Protein AF-A0A521S9X0-F1 (afdb_monomer_lite)

Secondary structure (DSSP, 8-state):
-----SSSHHHHHHHHHHHHHHHHHHHHHHHHHHHHB-STTHHHHTTTSS-PPPGGGB-PPPHHHHHHHHHHHHHHT--EEEEEETTTTEEEEEEEEPPSSTTSPPEEEEEEETTTSTT--TT-TTHHHHHHHHHHHHHTSHHHHHHHHHTTPPPP--GGGS--

Radius of gyration: 18.62 Å; chains: 1; bounding box: 68×38×40 Å

pLDDT: mean 77.43, std 17.97, range [38.03, 95.5]

Sequence (164 aa):
MTEASWLYPAREEAAMTSIALLTDGIEWMRQLQASIWTTPDAPGWCYGRAHPPQPEETRPLTRSEWERVRRVIEDRRLPATVINVHFGFGIALAVFEHAPVPGTPPEMLLVVSYEQLPGTRPDDPNKWDKAWKSFKRIITRPANLEALDFYGMEAPRDRQYYEY

Foldseek 3Di:
DDDDDDPPPVVVVVVVVCVVVLVVLLVVLQVVQCQFFVDPCVVVQLVVNDAADDPVRGAADDPVRLVSNLVSCVVQLWAKEWGAGRVQAWIKIWTFDDDPDQPDATHTRHIGILCRYPPQDPPDPCSRVVVCVSRCVRQVDPSNQVVCVSNVHDRYDDSVVSRD

Structure (mmCIF, N/CA/C/O backbone):
data_AF-A0A521S9X0-F1
#
_entry.id   AF-A0A521S9X0-F1
#
loop_
_atom_site.group_PDB
_atom_site.id
_atom_site.type_symbol
_atom_site.label_atom_id
_atom_site.label_alt_id
_atom_site.label_comp_id
_atom_site.label_asym_id
_atom_site.label_entity_id
_atom_site.label_seq_id
_atom_site.pdbx_PDB_ins_code
_atom_site.Cartn_x
_atom_site.Cartn_y
_atom_site.Cartn_z
_atom_site.occupancy
_atom_site.B_iso_or_equiv
_atom_site.auth_seq_id
_atom_site.auth_comp_id
_atom_site.auth_asym_id
_atom_site.auth_atom_id
_atom_site.pdbx_PDB_model_num
ATOM 1 N N . MET A 1 1 ? -50.061 18.450 23.433 1.00 38.09 1 MET A N 1
ATOM 2 C CA . MET A 1 1 ? -50.194 17.311 22.499 1.00 38.09 1 MET A CA 1
ATOM 3 C C . MET A 1 1 ? -50.039 17.857 21.089 1.00 38.09 1 MET A C 1
ATOM 5 O O . MET A 1 1 ? -50.843 18.701 20.742 1.00 38.09 1 MET A O 1
ATOM 9 N N . THR A 1 2 ? -49.083 17.519 20.232 1.00 46.41 2 THR A N 1
ATOM 10 C CA . THR A 1 2 ? -47.760 16.870 20.310 1.00 46.41 2 THR A CA 1
ATOM 11 C C . THR A 1 2 ? -47.219 17.064 18.890 1.00 46.41 2 THR A C 1
ATOM 13 O O . THR A 1 2 ? -47.717 16.424 17.970 1.00 46.41 2 THR A O 1
ATOM 16 N N . GLU A 1 3 ? -46.279 17.987 18.693 1.00 43.00 3 GLU A N 1
ATOM 17 C CA . GLU A 1 3 ? -45.564 18.173 17.425 1.00 43.00 3 GLU A CA 1
ATOM 18 C C . GLU A 1 3 ? -44.148 17.622 17.573 1.00 43.00 3 GLU A C 1
ATOM 20 O O . GLU A 1 3 ? -43.374 18.138 18.373 1.00 43.00 3 GLU A O 1
ATOM 25 N N . ALA A 1 4 ? -43.830 16.573 16.814 1.00 50.16 4 ALA A N 1
ATOM 26 C CA . ALA A 1 4 ? -42.483 16.238 16.348 1.00 50.16 4 ALA A CA 1
ATOM 27 C C . ALA A 1 4 ? -42.559 14.929 15.551 1.00 50.16 4 ALA A C 1
ATOM 29 O O . ALA A 1 4 ? -42.688 13.876 16.163 1.00 50.16 4 ALA A O 1
ATOM 30 N N . SER A 1 5 ? -42.477 14.971 14.215 1.00 48.75 5 SER A N 1
ATOM 31 C CA . SER A 1 5 ? -41.989 13.833 13.407 1.00 48.75 5 SER A CA 1
ATOM 32 C C . SER A 1 5 ? -41.905 14.185 11.912 1.00 48.75 5 SER A C 1
ATOM 34 O O . SER A 1 5 ? -42.731 13.723 11.138 1.00 48.75 5 SER A O 1
ATOM 36 N N . TRP A 1 6 ? -40.943 15.014 11.478 1.00 49.19 6 TRP A N 1
ATOM 37 C CA . TRP A 1 6 ? -40.704 15.226 10.029 1.00 49.19 6 TRP A CA 1
ATOM 38 C C . TRP A 1 6 ? -39.231 15.448 9.625 1.00 49.19 6 TRP A C 1
ATOM 40 O O . TRP A 1 6 ? -38.962 15.816 8.489 1.00 49.19 6 TRP A O 1
ATOM 50 N N . LEU A 1 7 ? -38.250 15.206 10.506 1.00 47.34 7 LEU A N 1
ATOM 51 C CA . LEU A 1 7 ? -36.830 15.514 10.226 1.00 47.34 7 LEU A CA 1
ATOM 52 C C . LEU A 1 7 ? -35.909 14.296 10.003 1.00 47.34 7 LEU A C 1
ATOM 54 O O . LEU A 1 7 ? -34.698 14.472 9.899 1.00 47.34 7 LEU A O 1
ATOM 58 N N . TYR A 1 8 ? -36.444 13.075 9.897 1.00 51.09 8 TYR A N 1
ATOM 59 C CA . TYR A 1 8 ? -35.627 11.851 9.828 1.00 51.09 8 TYR A CA 1
ATOM 60 C C . TYR A 1 8 ? -35.291 11.239 8.443 1.00 51.09 8 TYR A C 1
ATOM 62 O O . TYR A 1 8 ? -34.272 10.553 8.392 1.00 51.09 8 TYR A O 1
ATOM 70 N N . PRO A 1 9 ? -35.985 11.484 7.308 1.00 52.88 9 PRO A N 1
ATOM 71 C CA . PRO A 1 9 ? -35.691 10.720 6.082 1.00 52.88 9 PRO A CA 1
ATOM 72 C C . PRO A 1 9 ? -34.394 11.146 5.363 1.00 52.88 9 PRO A C 1
ATOM 74 O O . PRO A 1 9 ? -33.667 10.309 4.835 1.00 52.88 9 PRO A O 1
ATOM 77 N N . ALA A 1 10 ? -34.025 12.432 5.405 1.00 49.66 10 ALA A N 1
ATOM 78 C CA . ALA A 1 10 ? -32.865 12.940 4.658 1.00 49.66 10 ALA A CA 1
ATOM 79 C C . ALA A 1 10 ? -31.500 12.476 5.214 1.00 49.66 10 ALA A C 1
ATOM 81 O O . ALA A 1 10 ? -30.500 12.475 4.495 1.00 49.66 10 ALA A O 1
ATOM 82 N N . ARG A 1 11 ? -31.430 12.084 6.497 1.00 48.38 11 ARG A N 1
ATOM 83 C CA . ARG A 1 11 ? -30.194 11.561 7.111 1.00 48.38 11 ARG A CA 1
ATOM 84 C C . ARG A 1 11 ? -29.960 10.086 6.783 1.00 48.38 11 ARG A C 1
ATOM 86 O O . ARG A 1 11 ? -28.807 9.699 6.617 1.00 48.38 11 ARG A O 1
ATOM 93 N N . GLU A 1 12 ? -31.021 9.292 6.657 1.00 45.38 12 GLU A N 1
ATOM 94 C CA . GLU A 1 12 ? -30.922 7.876 6.284 1.00 45.38 12 GLU A CA 1
ATOM 95 C C . GLU A 1 12 ? -30.563 7.699 4.805 1.00 45.38 12 GLU A C 1
ATOM 97 O O . GLU A 1 12 ? -29.686 6.897 4.499 1.00 45.38 12 GLU A O 1
ATOM 102 N N . GLU A 1 13 ? -31.119 8.504 3.894 1.00 44.31 13 GLU A N 1
ATOM 103 C CA . GLU A 1 13 ? -30.742 8.459 2.470 1.00 44.31 13 GLU A CA 1
ATOM 104 C C . GLU A 1 13 ? -29.287 8.879 2.226 1.00 44.31 13 GLU A C 1
ATOM 106 O O . GLU A 1 13 ? -28.583 8.246 1.435 1.00 44.31 13 GLU A O 1
ATOM 111 N N . ALA A 1 14 ? -28.790 9.902 2.930 1.00 48.72 14 ALA A N 1
ATOM 112 C CA . ALA A 1 14 ? -27.389 10.310 2.837 1.00 48.72 14 ALA A CA 1
ATOM 113 C C . ALA A 1 14 ? -26.438 9.248 3.423 1.00 48.72 14 ALA A C 1
ATOM 115 O O . ALA A 1 14 ? -25.365 9.003 2.864 1.00 48.72 14 ALA A O 1
ATOM 116 N N . ALA A 1 15 ? -26.839 8.588 4.516 1.00 46.66 15 ALA A N 1
ATOM 117 C CA . ALA A 1 15 ? -26.092 7.487 5.117 1.00 46.66 15 ALA A CA 1
ATOM 118 C C . ALA A 1 15 ? -26.097 6.234 4.227 1.00 46.66 15 ALA A C 1
ATOM 120 O O . ALA A 1 15 ? -25.046 5.632 4.039 1.00 46.66 15 ALA A O 1
ATOM 121 N N . MET A 1 16 ? -27.228 5.877 3.613 1.00 44.09 16 MET A N 1
ATOM 122 C CA . MET A 1 16 ? -27.335 4.747 2.684 1.00 44.09 16 MET A CA 1
ATOM 123 C C . MET A 1 16 ? -26.606 4.995 1.361 1.00 44.09 16 MET A C 1
ATOM 125 O O . MET A 1 16 ? -25.926 4.099 0.867 1.00 44.09 16 MET A O 1
ATOM 129 N N . THR A 1 17 ? -26.679 6.211 0.813 1.00 42.16 17 THR A N 1
ATOM 130 C CA . THR A 1 17 ? -25.920 6.598 -0.390 1.00 42.16 17 THR A CA 1
ATOM 131 C C . THR A 1 17 ? -24.422 6.607 -0.100 1.00 42.16 17 THR A C 1
ATOM 133 O O . THR A 1 17 ? -23.633 6.128 -0.912 1.00 42.16 17 THR A O 1
ATOM 136 N N . SER A 1 18 ? -24.029 7.074 1.091 1.00 47.78 18 SER A N 1
ATOM 137 C CA . SER A 1 18 ? -22.648 6.965 1.556 1.00 47.78 18 SER A CA 1
ATOM 138 C C . SER A 1 18 ? -22.250 5.500 1.681 1.00 47.78 18 SER A C 1
ATOM 140 O O . SER A 1 18 ? -21.267 5.121 1.073 1.00 47.78 18 SER A O 1
ATOM 142 N N . ILE A 1 19 ? -23.020 4.640 2.355 1.00 47.88 19 ILE A N 1
ATOM 143 C CA . ILE A 1 19 ? -22.705 3.207 2.485 1.00 47.88 19 ILE A CA 1
ATOM 144 C C . ILE A 1 19 ? -22.560 2.540 1.111 1.00 47.88 19 ILE A C 1
ATOM 146 O O . ILE A 1 19 ? -21.553 1.881 0.900 1.00 47.88 19 ILE A O 1
ATOM 150 N N . ALA A 1 20 ? -23.461 2.776 0.153 1.00 46.97 20 ALA A N 1
ATOM 151 C CA . ALA A 1 20 ? -23.378 2.193 -1.191 1.00 46.97 20 ALA A CA 1
ATOM 152 C C . ALA A 1 20 ? -22.146 2.666 -1.996 1.00 46.97 20 ALA A C 1
ATOM 154 O O . ALA A 1 20 ? -21.477 1.851 -2.631 1.00 46.97 20 ALA A O 1
ATOM 155 N N . LEU A 1 21 ? -21.788 3.956 -1.925 1.00 48.69 21 LEU A N 1
ATOM 156 C CA . LEU A 1 21 ? -20.550 4.496 -2.522 1.00 48.69 21 LEU A CA 1
ATOM 157 C C . LEU A 1 21 ? -19.285 3.989 -1.804 1.00 48.69 21 LEU A C 1
ATOM 159 O O . LEU A 1 21 ? -18.229 3.811 -2.408 1.00 48.69 21 LEU A O 1
ATOM 163 N N . LEU A 1 22 ? -19.394 3.744 -0.501 1.00 49.59 22 LEU A N 1
ATOM 164 C CA . LEU A 1 22 ? -18.341 3.225 0.364 1.00 49.59 22 LEU A CA 1
ATOM 165 C C . LEU A 1 22 ? -18.111 1.710 0.146 1.00 49.59 22 LEU A C 1
ATOM 167 O O . LEU A 1 22 ? -16.973 1.249 0.287 1.00 49.59 22 LEU A O 1
ATOM 171 N N . THR A 1 23 ? -19.145 0.940 -0.219 1.00 58.38 23 THR A N 1
ATOM 172 C CA . THR A 1 23 ? -19.038 -0.469 -0.648 1.00 58.38 23 THR A CA 1
ATOM 173 C C . THR A 1 23 ? -18.427 -0.581 -2.047 1.00 58.38 23 THR A C 1
ATOM 175 O O . THR A 1 23 ? -17.614 -1.475 -2.274 1.00 58.38 23 THR A O 1
ATOM 178 N N . ASP A 1 24 ? -18.722 0.366 -2.948 1.00 79.44 24 ASP A N 1
ATOM 179 C CA . ASP A 1 24 ? -18.184 0.381 -4.319 1.00 79.44 24 ASP A CA 1
ATOM 180 C C . ASP A 1 24 ? -16.650 0.441 -4.350 1.00 79.44 24 ASP A C 1
ATOM 182 O O . ASP A 1 24 ? -16.008 -0.322 -5.064 1.00 79.44 24 ASP A O 1
ATOM 186 N N . GLY A 1 25 ? -16.024 1.292 -3.529 1.00 87.31 25 GLY A N 1
ATOM 187 C CA . GLY A 1 25 ? -1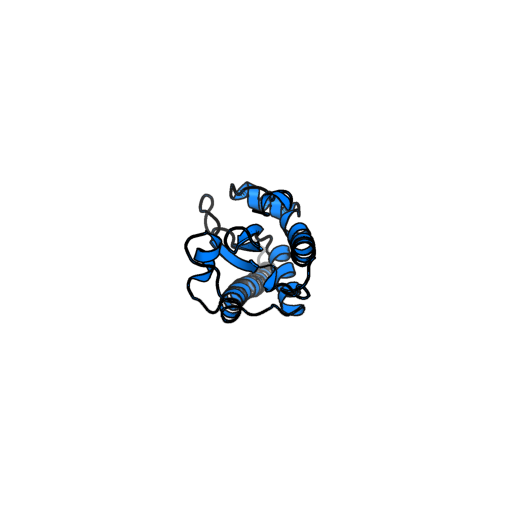4.560 1.406 -3.506 1.00 87.31 25 GLY A CA 1
ATOM 188 C C . GLY A 1 25 ? -13.844 0.133 -3.036 1.00 87.31 25 GLY A C 1
ATOM 189 O O . GLY A 1 25 ? -12.792 -0.218 -3.568 1.00 87.31 25 GLY A O 1
ATOM 190 N N . ILE A 1 26 ? -14.415 -0.557 -2.049 1.00 90.56 26 ILE A N 1
ATOM 191 C CA . ILE A 1 26 ? -13.849 -1.772 -1.453 1.00 90.56 26 ILE A CA 1
ATOM 192 C C . ILE A 1 26 ? -14.006 -2.967 -2.396 1.00 90.56 26 ILE A C 1
ATOM 194 O O . ILE A 1 26 ? -13.038 -3.683 -2.650 1.00 90.56 26 ILE A O 1
ATOM 198 N N . GLU A 1 27 ? -15.198 -3.148 -2.959 1.00 90.44 27 GLU A N 1
ATOM 199 C CA . GLU A 1 27 ? -15.463 -4.194 -3.947 1.00 90.44 27 GLU A CA 1
ATOM 200 C C . GLU A 1 27 ? -14.641 -3.969 -5.222 1.00 90.44 27 GLU A C 1
ATOM 202 O O . GLU A 1 27 ? -14.005 -4.888 -5.737 1.00 90.44 27 GLU A O 1
ATOM 207 N N . TRP A 1 28 ? -14.529 -2.717 -5.671 1.00 92.12 28 TRP A N 1
ATOM 208 C CA . TRP A 1 28 ? -13.646 -2.364 -6.775 1.00 92.12 28 TRP A CA 1
ATOM 209 C C . TRP A 1 28 ? -12.181 -2.728 -6.493 1.00 92.12 28 TRP A C 1
ATOM 211 O O . TRP A 1 28 ? -11.499 -3.205 -7.396 1.00 92.12 28 TRP A O 1
ATOM 221 N N . MET A 1 29 ? -11.679 -2.560 -5.261 1.00 92.25 29 MET A N 1
ATOM 222 C CA . MET A 1 29 ? -10.313 -2.986 -4.923 1.00 92.25 29 MET A CA 1
ATOM 223 C C . MET A 1 29 ? -10.137 -4.508 -4.937 1.00 92.25 29 MET A C 1
ATOM 225 O O . MET A 1 29 ? -9.072 -4.965 -5.346 1.00 92.25 29 MET A O 1
ATOM 229 N N . ARG A 1 30 ? -11.162 -5.295 -4.583 1.00 88.12 30 ARG A N 1
ATOM 230 C C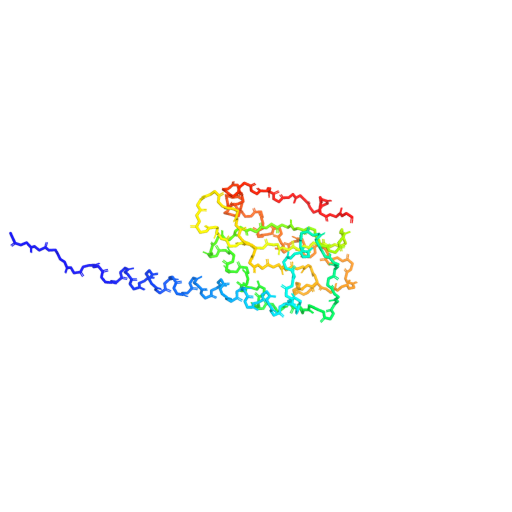A . ARG A 1 30 ? -11.131 -6.764 -4.741 1.00 88.12 30 ARG A CA 1
ATOM 231 C C . ARG A 1 30 ? -11.049 -7.171 -6.201 1.00 88.12 30 ARG A C 1
ATOM 233 O O . ARG A 1 30 ? -10.212 -7.987 -6.579 1.00 88.12 30 ARG A O 1
ATOM 240 N N . GLN A 1 31 ? -11.886 -6.562 -7.033 1.00 89.06 31 GLN A N 1
ATOM 241 C CA . GLN A 1 31 ? -11.864 -6.784 -8.477 1.00 89.06 31 GLN A CA 1
ATOM 242 C C . GLN A 1 31 ? -10.524 -6.351 -9.072 1.00 89.06 31 GLN A C 1
ATOM 244 O O . GLN A 1 31 ? -9.962 -7.044 -9.920 1.00 89.06 31 GLN A O 1
ATOM 249 N N . LEU A 1 32 ? -9.971 -5.238 -8.583 1.00 90.62 32 LEU A N 1
ATOM 250 C CA . LEU A 1 32 ? -8.653 -4.774 -8.975 1.00 90.62 32 LEU A CA 1
ATOM 251 C C . LEU A 1 32 ? -7.580 -5.800 -8.598 1.00 90.62 32 LEU A C 1
ATOM 253 O O . LEU A 1 32 ? -6.811 -6.169 -9.478 1.00 90.62 32 LEU A O 1
ATOM 257 N N . GLN A 1 33 ? -7.560 -6.299 -7.359 1.00 87.88 33 GLN A N 1
ATOM 258 C CA . GLN A 1 33 ? -6.634 -7.340 -6.901 1.00 87.88 33 GLN A CA 1
ATOM 259 C C . GLN A 1 33 ? -6.688 -8.567 -7.822 1.00 87.88 33 GLN A C 1
ATOM 261 O O . GLN A 1 33 ? -5.656 -8.975 -8.349 1.00 87.88 33 GLN A O 1
ATOM 266 N N . ALA A 1 34 ? -7.884 -9.093 -8.098 1.00 83.31 34 ALA A N 1
ATOM 267 C CA . ALA A 1 34 ? -8.069 -10.231 -9.002 1.00 83.31 34 ALA A CA 1
ATOM 268 C C . ALA A 1 34 ? -7.649 -9.931 -10.455 1.00 83.31 34 ALA A C 1
ATOM 270 O O . ALA A 1 34 ? -7.269 -10.828 -11.198 1.00 83.31 34 ALA A O 1
ATOM 271 N N . SER A 1 35 ? -7.720 -8.667 -10.879 1.00 84.50 35 SER A N 1
ATOM 272 C CA . SER A 1 35 ? -7.285 -8.253 -12.218 1.00 84.50 35 SER A CA 1
ATOM 273 C C . SER A 1 35 ? -5.785 -7.967 -12.321 1.00 84.50 35 SER A C 1
ATOM 275 O O . SER A 1 35 ? -5.252 -7.979 -13.429 1.00 84.50 35 SER A O 1
ATOM 277 N N . ILE A 1 36 ? -5.125 -7.624 -11.207 1.00 82.81 36 ILE A N 1
ATOM 278 C CA . ILE A 1 36 ? -3.676 -7.415 -11.149 1.00 82.81 36 ILE A CA 1
ATOM 279 C C . ILE A 1 36 ? -2.984 -8.764 -11.116 1.00 82.81 36 ILE A C 1
ATOM 281 O O . ILE A 1 36 ? -2.002 -8.919 -11.826 1.00 82.81 36 ILE A O 1
ATOM 285 N N . TRP A 1 37 ? -3.478 -9.695 -10.301 1.00 74.62 37 TRP A N 1
ATOM 286 C CA . TRP A 1 37 ? -2.850 -10.985 -10.056 1.00 74.62 37 TRP A CA 1
ATOM 287 C C . TRP A 1 37 ? -3.703 -12.090 -10.677 1.00 74.62 37 TRP A C 1
ATOM 289 O O . TRP A 1 37 ? -4.821 -12.335 -10.232 1.00 74.62 37 TRP A O 1
ATOM 299 N N . THR A 1 38 ? -3.191 -12.769 -11.704 1.00 63.34 38 THR A N 1
ATOM 300 C CA . THR A 1 38 ? -3.950 -13.827 -12.399 1.00 63.34 38 THR A CA 1
ATOM 301 C C . THR A 1 38 ? -3.967 -15.157 -11.644 1.00 63.34 38 THR A C 1
ATOM 303 O O . THR A 1 38 ? -4.714 -16.064 -12.012 1.00 63.34 38 THR A O 1
ATOM 306 N N . THR A 1 39 ? -3.154 -15.299 -10.595 1.00 59.22 39 THR A N 1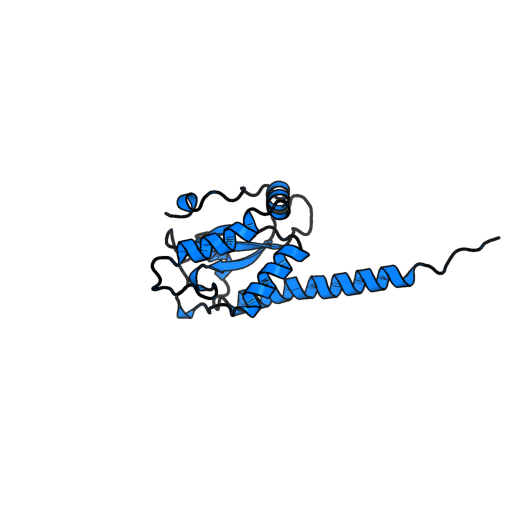
ATOM 307 C CA . THR A 1 39 ? -3.103 -16.482 -9.731 1.00 59.22 39 THR A CA 1
ATOM 308 C C . THR A 1 39 ? -4.033 -16.324 -8.516 1.00 59.22 39 THR A C 1
ATOM 310 O O . THR A 1 39 ? -3.883 -15.364 -7.756 1.00 59.22 39 THR A O 1
ATOM 313 N N . PRO A 1 40 ? -4.962 -17.274 -8.269 1.00 51.84 40 PRO A N 1
ATOM 314 C CA . PRO A 1 40 ? -5.917 -17.210 -7.153 1.00 51.84 40 PRO A CA 1
ATOM 315 C C . PRO A 1 40 ? -5.261 -17.089 -5.771 1.00 51.84 40 PRO A C 1
ATOM 317 O O . PRO A 1 40 ? -5.837 -16.511 -4.854 1.00 51.84 40 PRO A O 1
ATOM 320 N N . ASP A 1 41 ? -4.043 -17.613 -5.631 1.00 51.38 41 ASP A N 1
ATOM 321 C CA . ASP A 1 41 ? -3.335 -17.680 -4.356 1.00 51.38 41 ASP A CA 1
ATOM 322 C C . ASP A 1 41 ? -2.566 -16.402 -4.001 1.00 51.38 41 ASP A C 1
ATOM 324 O O . ASP A 1 41 ? -2.011 -16.354 -2.909 1.00 51.38 41 ASP A O 1
ATOM 328 N N . ALA A 1 42 ? -2.529 -15.374 -4.863 1.00 50.00 42 ALA A N 1
ATOM 329 C CA . ALA A 1 42 ? -1.671 -14.181 -4.753 1.00 50.00 42 ALA A CA 1
ATOM 330 C C . ALA A 1 42 ? -1.553 -13.525 -3.352 1.00 50.00 42 ALA A C 1
ATOM 332 O O . ALA A 1 42 ? -0.441 -13.129 -2.981 1.00 50.00 42 ALA A O 1
ATOM 333 N N . PRO A 1 43 ? -2.609 -13.457 -2.510 1.00 50.66 43 PRO A N 1
ATOM 334 C CA . PRO A 1 43 ? -2.464 -12.965 -1.138 1.00 50.66 43 PRO A CA 1
ATOM 335 C C . PRO A 1 43 ? -1.486 -13.803 -0.294 1.00 50.66 43 PRO A C 1
ATOM 337 O O . PRO A 1 43 ? -0.749 -13.253 0.516 1.00 50.66 43 PRO A O 1
ATOM 340 N N . GLY A 1 44 ? -1.404 -15.121 -0.507 1.00 49.66 44 GLY A N 1
ATOM 341 C CA . GLY A 1 44 ? -0.482 -16.023 0.199 1.00 49.66 44 GLY A CA 1
ATOM 342 C C . GLY A 1 44 ? 1.002 -15.830 -0.152 1.00 49.66 44 GLY A C 1
ATOM 343 O O . GLY A 1 44 ? 1.875 -16.130 0.665 1.00 49.66 44 GLY A O 1
ATOM 344 N N . TRP A 1 45 ? 1.300 -15.268 -1.327 1.00 52.38 45 TRP A N 1
ATOM 345 C CA . TRP A 1 45 ? 2.658 -15.013 -1.839 1.00 52.38 45 TRP A CA 1
ATOM 346 C C . TRP A 1 45 ? 3.288 -13.851 -1.062 1.00 52.38 45 TRP A C 1
ATOM 348 O O . TRP A 1 45 ? 4.465 -13.873 -0.708 1.00 52.38 45 TRP A O 1
ATOM 358 N N . CYS A 1 46 ? 2.445 -12.893 -0.675 1.00 49.84 46 CYS A N 1
ATOM 359 C CA . CYS A 1 46 ? 2.777 -11.726 0.137 1.00 49.84 46 CYS A CA 1
ATOM 360 C C . CYS A 1 46 ? 3.171 -12.076 1.586 1.00 49.84 46 CYS A C 1
ATOM 362 O O . CYS A 1 46 ? 3.698 -11.230 2.302 1.00 49.84 46 CYS A O 1
ATOM 364 N N . TYR A 1 47 ? 2.954 -13.328 2.004 1.00 49.44 47 TYR A N 1
ATOM 365 C CA . TYR A 1 47 ? 3.337 -13.873 3.310 1.00 49.44 47 TYR A CA 1
ATOM 366 C C . TYR A 1 47 ? 4.442 -14.940 3.224 1.00 49.44 47 TYR A C 1
ATOM 368 O O . TYR A 1 47 ? 4.609 -15.727 4.157 1.00 49.44 47 TYR A O 1
ATOM 376 N N . GLY A 1 48 ? 5.178 -15.013 2.107 1.00 41.88 48 GLY A N 1
ATOM 377 C CA . GLY A 1 48 ? 6.293 -15.955 1.948 1.00 41.88 48 GLY A CA 1
ATOM 378 C C . GLY A 1 48 ? 5.872 -17.427 1.861 1.00 41.88 48 GLY A C 1
ATOM 379 O O . GLY A 1 48 ? 6.685 -18.305 2.140 1.00 41.88 48 GLY A O 1
ATOM 380 N N . ARG A 1 49 ? 4.608 -17.716 1.510 1.00 38.03 49 ARG A N 1
ATOM 381 C CA . ARG A 1 49 ? 4.076 -19.092 1.430 1.00 38.03 49 ARG A CA 1
ATOM 382 C C . ARG A 1 49 ? 4.098 -19.707 0.026 1.00 38.03 49 ARG A C 1
ATOM 384 O O . ARG A 1 49 ? 3.731 -20.868 -0.116 1.00 38.03 49 ARG A O 1
ATOM 391 N N . ALA A 1 50 ? 4.528 -18.969 -0.993 1.00 48.25 50 ALA A N 1
ATOM 392 C CA . ALA A 1 50 ? 4.616 -19.441 -2.374 1.00 48.25 50 ALA A CA 1
ATOM 393 C C . ALA A 1 50 ? 5.765 -18.734 -3.118 1.00 48.25 50 ALA A C 1
ATOM 395 O O . ALA A 1 50 ? 6.416 -17.861 -2.543 1.00 48.25 50 ALA A O 1
ATOM 396 N N . HIS A 1 51 ? 6.042 -19.152 -4.360 1.00 46.69 51 HIS A N 1
ATOM 397 C CA . HIS A 1 51 ? 7.075 -18.581 -5.243 1.00 46.69 51 HIS A CA 1
ATOM 398 C C . HIS A 1 51 ? 6.848 -17.065 -5.487 1.00 46.69 51 HIS A C 1
ATOM 400 O O . HIS A 1 51 ? 5.948 -16.488 -4.904 1.00 46.69 51 HIS A O 1
ATOM 406 N N . PRO A 1 52 ? 7.675 -16.323 -6.236 1.00 51.78 52 PRO A N 1
ATOM 407 C CA . PRO A 1 52 ? 7.297 -15.024 -6.788 1.00 51.78 52 PRO A CA 1
ATOM 408 C C . PRO A 1 52 ? 6.447 -15.256 -8.038 1.00 51.78 52 PRO A C 1
ATOM 410 O O . PRO A 1 52 ? 6.786 -16.148 -8.820 1.00 51.78 52 PRO A O 1
ATOM 413 N N . PRO A 1 53 ? 5.370 -14.488 -8.246 1.00 53.25 53 PRO A N 1
ATOM 414 C CA . PRO A 1 53 ? 4.589 -14.634 -9.459 1.00 53.25 53 PRO A CA 1
ATOM 415 C C . PRO A 1 53 ? 5.427 -14.144 -10.636 1.00 53.25 53 PRO A C 1
ATOM 417 O O . PRO A 1 53 ? 6.211 -13.195 -10.502 1.00 53.25 53 PRO A O 1
ATOM 420 N N . GLN A 1 54 ? 5.311 -14.823 -11.769 1.00 55.47 54 GLN A N 1
ATOM 421 C CA . GLN A 1 54 ? 6.063 -14.448 -12.960 1.00 55.47 54 GLN A CA 1
ATOM 422 C C . GLN A 1 54 ? 5.514 -13.139 -13.552 1.00 55.47 54 GLN A C 1
ATOM 424 O O . GLN A 1 54 ? 4.358 -12.789 -13.308 1.00 55.47 54 GLN A O 1
ATOM 429 N N . PRO A 1 55 ? 6.307 -12.377 -14.326 1.00 53.53 55 PRO A N 1
ATOM 430 C CA . PRO A 1 55 ? 5.850 -11.129 -14.938 1.00 53.53 55 PRO A CA 1
ATOM 431 C C . PRO A 1 55 ? 4.572 -11.287 -15.775 1.00 53.53 55 PRO A C 1
ATOM 433 O O . PRO A 1 55 ? 3.744 -10.382 -15.791 1.00 53.53 55 PRO A O 1
ATOM 436 N N . GLU A 1 56 ? 4.378 -12.437 -16.427 1.00 52.91 56 GLU A N 1
ATOM 437 C CA . GLU A 1 56 ? 3.147 -12.797 -17.144 1.00 52.91 56 GLU A CA 1
ATOM 438 C C . GLU A 1 56 ? 1.922 -13.033 -16.242 1.00 52.91 56 GLU A C 1
ATOM 440 O O . GLU A 1 56 ? 0.796 -13.055 -16.736 1.00 52.91 56 GLU A O 1
ATOM 445 N N . GLU A 1 57 ? 2.121 -13.177 -14.933 1.00 64.94 57 GLU A N 1
ATOM 446 C CA . GLU A 1 57 ? 1.067 -13.410 -13.942 1.00 64.94 57 GLU A CA 1
ATOM 447 C C . GLU A 1 57 ? 0.582 -12.109 -13.286 1.00 64.94 57 GLU A C 1
ATOM 449 O O . GLU A 1 57 ? -0.274 -12.135 -12.391 1.00 64.94 57 GLU A O 1
ATOM 454 N N . THR A 1 58 ? 1.125 -10.959 -13.720 1.00 75.44 58 THR A N 1
ATOM 455 C CA . THR A 1 58 ? 0.711 -9.647 -13.222 1.00 75.44 58 THR A CA 1
ATOM 456 C C . THR A 1 58 ? 0.597 -8.586 -14.313 1.00 75.44 58 THR A C 1
ATOM 458 O O . THR A 1 58 ? 1.256 -8.659 -15.347 1.00 75.44 58 THR A O 1
ATOM 461 N N . ARG A 1 59 ? -0.226 -7.553 -14.091 1.00 86.44 59 ARG A N 1
ATOM 462 C CA . ARG A 1 59 ? -0.275 -6.370 -14.971 1.00 86.44 59 ARG A CA 1
ATOM 463 C C . ARG A 1 59 ? 0.060 -5.075 -14.230 1.00 86.44 59 ARG A C 1
ATOM 465 O O . ARG A 1 59 ? -0.281 -4.936 -13.055 1.00 86.44 59 ARG A O 1
ATOM 472 N N . PRO A 1 60 ? 0.638 -4.075 -14.917 1.00 89.06 60 PRO A N 1
ATOM 473 C CA . PRO A 1 60 ? 0.801 -2.754 -14.337 1.00 89.06 60 PRO A CA 1
ATOM 474 C C . PRO A 1 60 ? -0.547 -2.055 -14.136 1.00 89.06 60 PRO A C 1
ATOM 476 O O . PRO A 1 60 ? -1.487 -2.201 -14.927 1.00 89.06 60 PRO A O 1
ATOM 479 N N . LEU A 1 61 ? -0.616 -1.239 -13.087 1.00 91.00 61 LEU A N 1
ATOM 480 C CA . LEU A 1 61 ? -1.701 -0.295 -12.879 1.00 91.00 61 LEU A CA 1
ATOM 481 C C . LEU A 1 61 ? -1.585 0.867 -13.860 1.00 91.00 61 LEU A C 1
ATOM 483 O O . LEU A 1 61 ? -0.508 1.404 -14.134 1.00 91.00 61 LEU A O 1
ATOM 487 N N . THR A 1 62 ? -2.733 1.338 -14.324 1.00 92.94 62 THR A N 1
ATOM 488 C CA . THR A 1 62 ? -2.837 2.653 -14.948 1.00 92.94 62 THR A CA 1
ATOM 489 C C . THR A 1 62 ? -2.695 3.757 -13.893 1.00 92.94 62 THR A C 1
ATOM 491 O O . THR A 1 62 ? -2.927 3.559 -12.697 1.00 92.94 62 THR A O 1
ATOM 494 N N . ARG A 1 63 ? -2.348 4.978 -14.330 1.00 93.62 63 ARG A N 1
ATOM 495 C CA . ARG A 1 63 ? -2.284 6.147 -13.429 1.00 93.62 63 ARG A CA 1
ATOM 496 C C . ARG A 1 63 ? -3.617 6.404 -12.722 1.00 93.62 63 ARG A C 1
ATOM 498 O O . ARG A 1 63 ? -3.617 6.691 -11.529 1.00 93.62 63 ARG A O 1
ATOM 505 N N . SER A 1 64 ? -4.726 6.265 -13.447 1.00 93.19 64 SER A N 1
ATOM 506 C CA . SER A 1 64 ? -6.076 6.480 -12.921 1.00 93.19 64 SER A CA 1
ATOM 507 C C . SER A 1 64 ? -6.478 5.422 -11.893 1.00 93.19 64 SER A C 1
ATOM 509 O O . SER A 1 64 ? -7.068 5.769 -10.873 1.00 93.19 64 SER A O 1
ATOM 511 N N . GLU A 1 65 ? -6.116 4.153 -12.102 1.00 94.69 65 GLU A N 1
ATOM 512 C CA . GLU A 1 65 ? -6.336 3.110 -11.092 1.00 94.69 65 GLU A CA 1
ATOM 513 C C . GLU A 1 65 ? -5.530 3.400 -9.826 1.00 94.69 65 GLU A C 1
ATOM 515 O O . GLU A 1 65 ? -6.084 3.374 -8.732 1.00 94.69 65 GLU A O 1
ATOM 520 N N . TRP A 1 66 ? -4.252 3.772 -9.951 1.00 95.38 66 TRP A N 1
ATOM 521 C CA . TRP A 1 66 ? -3.436 4.124 -8.786 1.00 95.38 66 TRP A CA 1
ATOM 522 C C . TRP A 1 66 ? -3.953 5.363 -8.038 1.00 95.38 66 TRP A C 1
ATOM 524 O O . TRP A 1 66 ? -3.903 5.440 -6.810 1.00 95.38 66 TRP A O 1
ATOM 534 N N . GLU A 1 67 ? -4.472 6.359 -8.755 1.00 94.94 67 GLU A N 1
ATOM 535 C CA . GLU A 1 67 ? -5.181 7.492 -8.155 1.00 94.94 67 GLU A CA 1
ATOM 536 C C . GLU A 1 67 ? -6.428 7.057 -7.388 1.00 94.94 67 GLU A C 1
ATOM 538 O O . GLU A 1 67 ? -6.626 7.516 -6.261 1.00 94.94 67 GLU A O 1
ATOM 543 N N . ARG A 1 68 ? -7.233 6.153 -7.957 1.00 94.69 68 ARG A N 1
ATOM 544 C CA . ARG A 1 68 ? -8.425 5.622 -7.291 1.00 94.69 68 ARG A CA 1
ATOM 545 C C . ARG A 1 68 ? -8.058 4.805 -6.053 1.00 94.69 68 ARG A C 1
ATOM 547 O O . ARG A 1 68 ? -8.645 5.059 -5.011 1.00 94.69 68 ARG A O 1
ATOM 554 N N . VAL A 1 69 ? -7.040 3.940 -6.111 1.00 95.38 69 VAL A N 1
ATOM 555 C CA . VAL A 1 69 ? -6.525 3.205 -4.935 1.00 95.38 69 VAL A CA 1
ATOM 556 C C . VAL A 1 69 ? -6.183 4.170 -3.800 1.00 95.38 69 VAL A C 1
ATOM 558 O O . VAL A 1 69 ? -6.674 4.013 -2.686 1.00 95.38 69 VAL A O 1
ATOM 561 N N . ARG A 1 70 ? -5.400 5.219 -4.085 1.00 95.25 70 ARG A N 1
ATOM 562 C CA . ARG A 1 70 ? -5.017 6.213 -3.069 1.00 95.25 70 ARG A CA 1
ATOM 563 C C . ARG A 1 70 ? -6.218 6.914 -2.444 1.00 95.25 70 ARG A C 1
ATOM 565 O O . ARG A 1 70 ? -6.223 7.104 -1.232 1.00 95.25 70 ARG A O 1
ATOM 572 N N . ARG A 1 71 ? -7.214 7.284 -3.256 1.00 94.19 71 ARG A N 1
ATOM 573 C CA . ARG A 1 71 ? -8.454 7.902 -2.764 1.00 94.19 71 ARG A CA 1
ATOM 574 C C . ARG A 1 71 ? -9.232 6.951 -1.869 1.00 94.19 71 ARG A C 1
ATOM 576 O O . ARG A 1 71 ? -9.571 7.343 -0.766 1.00 94.19 71 ARG A O 1
ATOM 583 N N . VAL A 1 72 ? -9.430 5.695 -2.276 1.00 94.38 72 VAL A N 1
ATOM 584 C CA . VAL A 1 72 ? -10.170 4.732 -1.447 1.00 94.38 72 VAL A CA 1
ATOM 585 C C . VAL A 1 72 ? -9.457 4.497 -0.111 1.00 94.38 72 VAL A C 1
ATOM 587 O O . VAL A 1 72 ? -10.118 4.521 0.920 1.00 94.38 72 VAL A O 1
ATOM 590 N N . ILE A 1 73 ? -8.125 4.345 -0.093 1.00 94.69 73 ILE A N 1
ATOM 591 C CA . ILE A 1 73 ? -7.363 4.216 1.165 1.00 94.69 73 ILE A CA 1
ATOM 592 C C . ILE A 1 73 ? -7.591 5.428 2.077 1.00 94.69 73 ILE A C 1
ATOM 594 O O . ILE A 1 73 ? -7.800 5.269 3.276 1.00 94.69 73 ILE A O 1
ATOM 598 N N . GLU A 1 74 ? -7.558 6.635 1.514 1.00 92.06 74 GLU A N 1
ATOM 599 C CA . GLU A 1 74 ? -7.730 7.883 2.258 1.00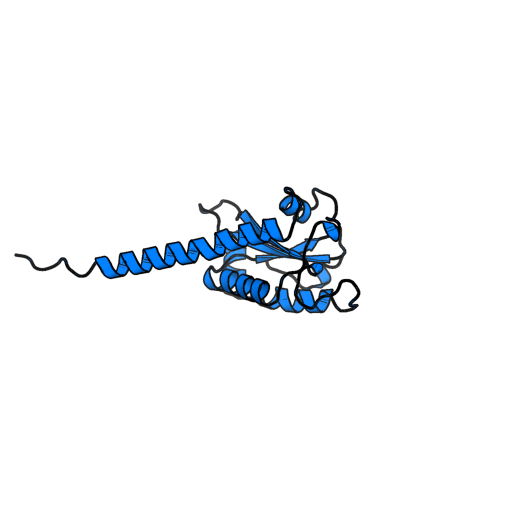 92.06 74 GLU A CA 1
ATOM 600 C C . GLU A 1 74 ? -9.157 8.062 2.786 1.00 92.06 74 GLU A C 1
ATOM 602 O O . GLU A 1 74 ? -9.349 8.236 3.989 1.00 92.06 74 GLU A O 1
ATOM 607 N N . ASP A 1 75 ? -10.148 7.950 1.905 1.00 91.38 75 ASP A N 1
ATOM 608 C CA . ASP A 1 75 ? -11.564 8.172 2.204 1.00 91.38 75 ASP A CA 1
ATOM 609 C C . ASP A 1 75 ? -12.098 7.138 3.202 1.00 91.38 75 ASP A C 1
ATOM 611 O O . ASP A 1 75 ? -12.922 7.448 4.064 1.00 91.38 75 ASP A O 1
ATOM 615 N N . ARG A 1 76 ? -11.612 5.895 3.102 1.00 89.56 76 ARG A N 1
ATOM 616 C CA . ARG A 1 76 ? -12.029 4.774 3.954 1.00 89.56 76 ARG A CA 1
ATOM 617 C C . ARG A 1 76 ? -11.106 4.558 5.151 1.00 89.56 76 ARG A C 1
ATOM 619 O O . ARG A 1 76 ? -11.423 3.707 5.969 1.00 89.56 76 ARG A O 1
ATOM 626 N N . ARG A 1 77 ? -10.011 5.322 5.263 1.00 92.56 77 ARG A N 1
ATOM 627 C CA . ARG A 1 77 ? -8.974 5.195 6.308 1.00 92.56 77 ARG A CA 1
ATOM 628 C C . ARG A 1 77 ? -8.418 3.776 6.450 1.00 92.56 77 ARG A C 1
ATOM 630 O O . ARG A 1 77 ? -8.168 3.307 7.558 1.00 92.56 77 ARG A O 1
ATOM 637 N N . LEU A 1 78 ? -8.225 3.102 5.320 1.00 93.25 78 LEU A N 1
ATOM 638 C CA . LEU A 1 78 ? -7.812 1.704 5.324 1.00 93.25 78 LEU A CA 1
ATOM 639 C C . LEU A 1 78 ? -6.387 1.558 5.855 1.00 93.25 78 LEU A C 1
ATOM 641 O O . LEU A 1 78 ? -5.503 2.287 5.392 1.00 93.25 78 LEU A O 1
ATOM 645 N N . PRO A 1 79 ? -6.145 0.606 6.771 1.00 94.19 79 PRO A N 1
ATOM 646 C CA . PRO A 1 79 ? -4.799 0.276 7.194 1.00 94.19 79 PRO A CA 1
ATOM 647 C C . PRO A 1 79 ? -3.988 -0.228 6.002 1.00 94.19 79 PRO A C 1
ATOM 649 O O . PRO A 1 79 ? -4.427 -1.080 5.228 1.00 94.19 79 PRO A O 1
ATOM 652 N N . ALA A 1 80 ? -2.785 0.307 5.857 1.00 95.38 80 ALA A N 1
ATOM 653 C CA . ALA A 1 80 ? -1.847 -0.087 4.828 1.00 95.38 80 ALA A CA 1
ATOM 654 C C . ALA A 1 80 ? -0.416 -0.091 5.372 1.00 95.38 80 ALA A C 1
ATOM 656 O O . ALA A 1 80 ? -0.015 0.788 6.138 1.00 95.38 80 ALA A O 1
ATOM 657 N N . THR A 1 81 ? 0.380 -1.064 4.942 1.00 94.00 81 THR A N 1
ATOM 658 C CA . THR A 1 81 ? 1.799 -1.160 5.302 1.00 94.00 81 THR A CA 1
ATOM 659 C C . THR A 1 81 ? 2.636 -1.625 4.119 1.00 94.00 81 THR A C 1
ATOM 661 O O . THR A 1 81 ? 2.107 -2.102 3.113 1.00 94.00 81 THR A O 1
ATOM 664 N N . VAL A 1 82 ? 3.952 -1.454 4.224 1.00 91.62 82 VAL A N 1
ATOM 665 C CA . VAL A 1 82 ? 4.886 -2.018 3.250 1.00 91.62 82 VAL A CA 1
ATOM 666 C C . VAL A 1 82 ? 5.281 -3.413 3.696 1.00 91.62 82 VAL A C 1
ATOM 668 O O . VAL A 1 82 ? 5.591 -3.646 4.862 1.00 91.62 82 VAL A O 1
ATOM 671 N N . ILE A 1 83 ? 5.277 -4.327 2.739 1.00 86.25 83 ILE A N 1
ATOM 672 C CA . ILE A 1 83 ? 5.764 -5.689 2.894 1.00 86.25 83 ILE A CA 1
ATOM 673 C C . ILE A 1 83 ? 6.918 -5.928 1.924 1.00 86.25 83 ILE A C 1
ATOM 675 O O . ILE A 1 83 ? 7.023 -5.277 0.878 1.00 86.25 83 ILE A O 1
ATOM 679 N N . ASN A 1 84 ? 7.780 -6.874 2.279 1.00 81.44 84 ASN A N 1
ATOM 680 C CA . ASN A 1 84 ? 8.756 -7.413 1.349 1.00 81.44 84 ASN A CA 1
ATOM 681 C C . ASN A 1 84 ? 8.066 -8.414 0.406 1.00 81.44 84 ASN A C 1
ATOM 683 O O . ASN A 1 84 ? 7.187 -9.168 0.824 1.00 81.44 84 ASN A O 1
ATOM 687 N N . VAL A 1 85 ? 8.458 -8.409 -0.862 1.00 76.25 85 VAL A N 1
ATOM 688 C CA . VAL A 1 85 ? 7.984 -9.344 -1.888 1.00 76.25 85 VAL A CA 1
ATOM 689 C C . VAL A 1 85 ? 9.171 -9.897 -2.673 1.00 76.25 85 VAL A C 1
ATOM 691 O O . VAL A 1 85 ? 10.271 -9.351 -2.628 1.00 76.25 85 VAL A O 1
ATOM 694 N N . HIS A 1 86 ? 8.944 -10.985 -3.413 1.00 71.06 86 HIS A N 1
ATOM 695 C CA . HIS A 1 86 ? 9.962 -11.641 -4.240 1.00 71.06 86 HIS A CA 1
ATOM 696 C C . HIS A 1 86 ? 11.218 -12.064 -3.454 1.00 71.06 86 HIS A C 1
ATOM 698 O O . HIS A 1 86 ? 12.328 -11.806 -3.899 1.00 71.06 86 HIS A O 1
ATOM 704 N N . PHE A 1 87 ? 11.060 -12.718 -2.297 1.00 67.94 87 PHE A N 1
ATOM 705 C CA . PHE A 1 87 ? 12.179 -13.241 -1.489 1.00 67.94 87 PHE A CA 1
ATOM 706 C C . PHE A 1 87 ? 13.262 -12.206 -1.116 1.00 67.94 87 PHE A C 1
ATOM 708 O O . PHE A 1 87 ? 14.444 -12.532 -1.136 1.00 67.94 87 PHE A O 1
ATOM 715 N N . GLY A 1 88 ? 12.898 -10.966 -0.795 1.00 66.38 88 GLY A N 1
ATOM 716 C CA . GLY A 1 88 ? 13.874 -9.912 -0.486 1.00 66.38 88 GLY A CA 1
ATOM 717 C C . GLY A 1 88 ? 13.990 -8.865 -1.589 1.00 66.38 88 GLY A C 1
ATOM 718 O O . GLY A 1 88 ? 14.132 -7.681 -1.298 1.00 66.38 88 GLY A O 1
ATOM 719 N N . PHE A 1 89 ? 13.796 -9.267 -2.849 1.00 73.25 89 PHE A N 1
ATOM 720 C CA . PHE A 1 89 ? 14.133 -8.470 -4.034 1.00 73.25 89 PHE A CA 1
ATOM 721 C C . PHE A 1 89 ? 13.085 -7.419 -4.441 1.00 73.25 89 PHE A C 1
ATOM 723 O O . PHE A 1 89 ? 13.118 -6.901 -5.562 1.00 73.25 89 PHE A O 1
ATOM 730 N N . GLY A 1 90 ? 12.142 -7.076 -3.563 1.00 80.06 90 GLY A N 1
ATOM 731 C CA . GLY A 1 90 ? 11.159 -6.044 -3.851 1.00 80.06 90 GLY A CA 1
ATOM 732 C C . GLY A 1 90 ? 10.312 -5.619 -2.661 1.00 80.06 90 GLY A C 1
ATOM 733 O O . GLY A 1 90 ? 10.262 -6.267 -1.617 1.00 80.06 90 GLY A O 1
ATOM 734 N N . ILE A 1 91 ? 9.597 -4.514 -2.864 1.00 87.25 91 ILE A N 1
ATOM 735 C CA . ILE A 1 91 ? 8.637 -3.968 -1.904 1.00 87.25 91 ILE A CA 1
ATOM 736 C C . ILE A 1 91 ? 7.243 -3.892 -2.521 1.00 87.25 91 ILE A C 1
ATOM 738 O O . ILE A 1 91 ? 7.092 -3.614 -3.714 1.00 87.25 91 ILE A O 1
ATOM 742 N N . ALA A 1 92 ? 6.225 -4.085 -1.691 1.00 89.81 92 ALA A N 1
ATOM 743 C CA . ALA A 1 92 ? 4.833 -3.901 -2.064 1.00 89.81 92 ALA A CA 1
ATOM 744 C C . ALA A 1 92 ? 4.062 -3.156 -0.977 1.00 89.81 92 ALA A C 1
ATOM 746 O O . ALA A 1 92 ? 4.401 -3.223 0.203 1.00 89.81 92 ALA A O 1
ATOM 747 N N . LEU A 1 93 ? 3.009 -2.456 -1.382 1.00 93.00 93 LEU A N 1
ATOM 748 C CA . LEU A 1 93 ? 2.007 -1.920 -0.474 1.00 93.00 93 LEU A CA 1
ATOM 749 C C . LEU A 1 93 ? 0.921 -2.971 -0.272 1.00 93.00 93 LEU A C 1
ATOM 751 O O . LEU A 1 93 ? 0.235 -3.322 -1.229 1.00 93.00 93 LEU A O 1
ATOM 755 N N . ALA A 1 94 ? 0.749 -3.422 0.964 1.00 91.94 94 ALA A N 1
ATOM 756 C CA . ALA A 1 94 ? -0.396 -4.212 1.383 1.00 91.94 94 ALA A CA 1
ATOM 757 C C . ALA A 1 94 ? -1.449 -3.287 1.998 1.00 91.94 94 ALA A C 1
ATOM 759 O O . ALA A 1 94 ? -1.147 -2.512 2.905 1.00 91.94 94 ALA A O 1
ATOM 760 N N . VAL A 1 95 ? -2.675 -3.373 1.496 1.00 93.12 95 VAL A N 1
ATOM 761 C CA . VAL A 1 95 ? -3.848 -2.639 1.976 1.00 93.12 95 VAL A CA 1
ATOM 762 C C . VAL A 1 95 ? -4.809 -3.643 2.582 1.00 93.12 95 VAL A C 1
ATOM 764 O O . VAL A 1 95 ? -5.048 -4.699 1.995 1.00 93.12 95 VAL A O 1
ATOM 767 N N . PHE A 1 96 ? -5.377 -3.304 3.729 1.00 91.56 96 PHE A N 1
ATOM 768 C CA . PHE A 1 96 ? -6.258 -4.178 4.481 1.00 91.56 96 PHE A CA 1
ATOM 769 C C . PHE A 1 96 ? -7.629 -3.534 4.654 1.00 91.56 96 PHE A C 1
ATOM 771 O O . PHE A 1 96 ? -7.754 -2.319 4.803 1.00 91.56 96 PHE A O 1
ATOM 778 N N . GLU A 1 97 ? -8.666 -4.357 4.639 1.00 91.00 97 GLU A N 1
ATOM 779 C CA . GLU A 1 97 ? -9.988 -3.954 5.075 1.00 91.00 97 GLU A CA 1
ATOM 780 C C . GLU A 1 97 ? -10.077 -3.981 6.598 1.00 91.00 97 GLU A C 1
ATOM 782 O O . GLU A 1 97 ? -9.504 -4.846 7.263 1.00 91.00 97 GLU A O 1
ATOM 787 N N . HIS A 1 98 ? -10.823 -3.031 7.157 1.00 87.69 98 HIS A N 1
ATOM 788 C CA . HIS A 1 98 ? -11.155 -3.042 8.572 1.00 87.69 98 HIS A CA 1
ATOM 789 C C . HIS A 1 98 ? -11.809 -4.368 8.965 1.00 87.69 98 HIS A C 1
ATOM 791 O O . HIS A 1 98 ? -12.755 -4.819 8.321 1.00 87.69 98 HIS A O 1
ATOM 797 N N . ALA A 1 99 ? -11.334 -4.972 10.054 1.00 82.50 99 ALA A N 1
ATOM 798 C CA . ALA A 1 99 ? -11.969 -6.169 10.577 1.00 82.50 99 ALA A CA 1
ATOM 799 C C . ALA A 1 99 ? -13.440 -5.884 10.946 1.00 82.50 99 ALA A C 1
ATOM 801 O O . ALA A 1 99 ? -13.728 -4.831 11.525 1.00 82.50 99 ALA A O 1
ATOM 802 N N . PRO A 1 100 ? -14.368 -6.820 10.675 1.00 75.75 100 PRO A N 1
ATOM 803 C CA . PRO A 1 100 ? -15.789 -6.623 10.961 1.00 75.75 100 PRO A CA 1
ATOM 804 C C . PRO A 1 100 ? -16.088 -6.554 12.466 1.00 75.75 100 PRO A C 1
ATOM 806 O O . PRO A 1 100 ? -17.131 -6.036 12.862 1.00 75.75 100 PRO A O 1
ATOM 809 N N . VAL A 1 101 ? -15.189 -7.078 13.311 1.00 74.94 101 VAL A N 1
ATOM 810 C CA . VAL A 1 101 ? -15.343 -7.142 14.769 1.00 74.94 101 VAL A CA 1
ATOM 811 C C . VAL A 1 101 ? -14.018 -6.768 15.456 1.00 74.94 101 VAL A C 1
ATOM 813 O O . VAL A 1 101 ? -12.963 -7.244 15.019 1.00 74.94 101 VAL A O 1
ATOM 816 N N . PRO A 1 102 ? -14.036 -5.963 16.541 1.00 72.44 102 PRO A N 1
ATOM 817 C CA . PRO A 1 102 ? -12.840 -5.654 17.326 1.00 72.44 102 PRO A CA 1
ATOM 818 C C . PRO A 1 102 ? -12.093 -6.912 17.794 1.00 72.44 102 PRO A C 1
ATOM 820 O O . PRO A 1 102 ? -12.715 -7.885 18.217 1.00 72.44 102 PRO A O 1
ATOM 823 N N . GLY A 1 103 ? -10.758 -6.889 17.737 1.00 72.44 103 GLY A N 1
ATOM 824 C CA . GLY A 1 103 ? -9.897 -8.003 18.163 1.00 72.44 103 GLY A CA 1
ATOM 825 C C . GLY A 1 103 ? -9.649 -9.083 17.104 1.00 72.44 103 GLY A C 1
ATOM 826 O O . GLY A 1 103 ? -8.856 -9.990 17.342 1.00 72.44 103 GLY A O 1
ATOM 827 N N . THR A 1 104 ? -10.277 -8.979 15.930 1.00 77.31 104 THR A N 1
ATOM 828 C CA . THR A 1 104 ? -9.952 -9.824 14.770 1.00 77.31 104 THR A CA 1
ATOM 829 C C . THR A 1 104 ? -8.913 -9.101 13.906 1.00 77.31 104 THR A C 1
ATOM 831 O O . THR A 1 104 ? -9.034 -7.883 13.735 1.00 77.31 104 THR A O 1
ATOM 834 N N . PRO A 1 105 ? -7.891 -9.791 13.366 1.00 78.12 105 PRO A N 1
ATOM 835 C CA . PRO A 1 105 ? -6.951 -9.159 12.449 1.00 78.12 105 PRO A CA 1
ATOM 836 C C . PRO A 1 105 ? -7.673 -8.659 11.186 1.00 78.12 105 PRO A C 1
ATOM 838 O O . PRO A 1 105 ? -8.635 -9.295 10.742 1.00 78.12 105 PRO A O 1
ATOM 841 N N . PRO A 1 106 ? -7.234 -7.530 10.605 1.00 85.56 106 PRO A N 1
ATOM 842 C CA . PRO A 1 106 ? -7.811 -7.012 9.374 1.00 85.56 106 PRO A CA 1
ATOM 843 C C . PRO A 1 106 ? -7.470 -7.935 8.194 1.00 85.56 106 PRO A C 1
ATOM 845 O O . PRO A 1 106 ? -6.411 -8.568 8.162 1.00 85.56 106 PRO A O 1
ATOM 848 N N . GLU A 1 107 ? -8.374 -8.024 7.221 1.00 85.00 107 GLU A N 1
ATOM 849 C CA . GLU A 1 107 ? -8.203 -8.893 6.052 1.00 85.00 107 GLU A CA 1
ATOM 850 C C . GLU A 1 107 ? -7.480 -8.141 4.935 1.00 85.00 107 GLU A C 1
ATOM 852 O O . GLU A 1 107 ? -7.769 -6.977 4.666 1.00 85.00 107 GLU A O 1
ATOM 857 N N . MET A 1 108 ? -6.528 -8.789 4.267 1.00 85.50 108 MET A N 1
ATOM 858 C CA . MET A 1 108 ? -5.824 -8.176 3.145 1.00 85.50 108 MET A CA 1
ATOM 859 C C . MET A 1 108 ? -6.765 -8.004 1.951 1.00 85.50 108 MET A C 1
ATOM 861 O O . MET A 1 108 ? -7.400 -8.949 1.495 1.00 85.50 108 MET A O 1
ATOM 865 N N . LEU A 1 109 ? -6.808 -6.786 1.425 1.00 88.38 109 LEU A N 1
ATOM 866 C CA . LEU A 1 109 ? -7.720 -6.372 0.369 1.00 88.38 109 LEU A CA 1
ATOM 867 C C . LEU A 1 109 ? -7.019 -6.242 -0.985 1.00 88.38 109 LEU A C 1
ATOM 869 O O . LEU A 1 109 ? -7.536 -6.680 -2.010 1.00 88.38 109 LEU A O 1
ATOM 873 N N . LEU A 1 110 ? -5.842 -5.622 -0.993 1.00 89.94 110 LEU A N 1
ATOM 874 C CA . LEU A 1 110 ? -5.099 -5.315 -2.210 1.00 89.94 110 LEU A CA 1
ATOM 875 C C . LEU A 1 110 ? -3.603 -5.328 -1.910 1.00 89.94 110 LEU A C 1
ATOM 877 O O . LEU A 1 110 ? -3.165 -4.777 -0.899 1.00 89.94 110 LEU A O 1
ATOM 881 N N . VAL A 1 111 ? -2.816 -5.888 -2.823 1.00 89.62 111 VAL A N 1
ATOM 882 C CA . VAL A 1 111 ? -1.360 -5.766 -2.826 1.00 89.62 111 VAL A CA 1
ATOM 883 C C . VAL A 1 111 ? -0.898 -5.170 -4.142 1.00 89.62 111 VAL A C 1
ATOM 885 O O . VAL A 1 111 ? -1.260 -5.642 -5.218 1.00 89.62 111 VAL A O 1
ATOM 888 N N . VAL A 1 112 ? -0.066 -4.136 -4.040 1.00 90.56 112 VAL A N 1
ATOM 889 C CA . VAL A 1 112 ? 0.562 -3.466 -5.180 1.00 90.56 112 VAL A CA 1
ATOM 890 C C . VAL A 1 112 ? 2.075 -3.525 -5.001 1.00 90.56 112 VAL A C 1
ATOM 892 O O . VAL A 1 112 ? 2.628 -2.789 -4.183 1.00 90.56 112 VAL A O 1
ATOM 895 N N . SER A 1 113 ? 2.753 -4.394 -5.751 1.00 89.00 113 SER A N 1
ATOM 896 C CA . SER A 1 113 ? 4.218 -4.423 -5.839 1.00 89.00 113 SER A CA 1
ATOM 897 C C . SER A 1 113 ? 4.738 -3.216 -6.618 1.00 89.00 113 SER A C 1
ATOM 899 O O . SER A 1 113 ? 4.033 -2.569 -7.402 1.00 89.00 113 SER A O 1
ATOM 901 N N . TYR A 1 114 ? 6.009 -2.895 -6.387 1.00 88.12 114 TYR A N 1
ATOM 902 C CA . TYR A 1 114 ? 6.742 -1.873 -7.123 1.00 88.12 114 TYR A CA 1
ATOM 903 C C . TYR A 1 114 ? 6.663 -2.066 -8.649 1.00 88.12 114 TYR A C 1
ATOM 905 O O . TYR A 1 114 ? 6.724 -1.082 -9.384 1.00 88.12 114 TYR A O 1
ATOM 913 N N . GLU A 1 115 ? 6.501 -3.300 -9.131 1.00 86.31 115 GLU A N 1
ATOM 914 C CA . GLU A 1 115 ? 6.392 -3.628 -10.560 1.00 86.31 115 GLU A CA 1
ATOM 915 C C . GLU A 1 115 ? 5.061 -3.192 -11.171 1.00 86.31 115 GLU A C 1
ATOM 917 O O . GLU A 1 115 ? 5.003 -2.888 -12.361 1.00 86.31 115 GLU A O 1
ATOM 922 N N . GLN A 1 116 ? 3.996 -3.106 -10.365 1.00 89.12 116 GLN A N 1
ATOM 923 C CA . GLN A 1 116 ? 2.692 -2.668 -10.858 1.00 89.12 116 GLN A CA 1
ATOM 924 C C . GLN A 1 116 ? 2.469 -1.164 -10.739 1.00 89.12 116 GLN A C 1
ATOM 926 O O . GLN A 1 116 ? 1.469 -0.655 -11.246 1.00 89.12 116 GLN A O 1
ATOM 931 N N . LEU A 1 117 ? 3.368 -0.424 -10.089 1.00 91.06 117 LEU A N 1
ATOM 932 C CA . LEU A 1 117 ? 3.208 1.017 -9.962 1.00 91.06 117 LEU A CA 1
ATOM 933 C C . LEU A 1 117 ? 3.361 1.737 -11.321 1.00 91.06 117 LEU A C 1
ATOM 935 O O . LEU A 1 117 ? 4.243 1.429 -12.124 1.00 91.06 117 LEU A O 1
ATOM 939 N N . PRO A 1 118 ? 2.545 2.770 -11.596 1.00 88.06 118 PRO A N 1
ATOM 940 C CA . PRO A 1 118 ? 2.712 3.553 -12.811 1.00 88.06 118 PRO A CA 1
ATOM 941 C C . PRO A 1 118 ? 4.054 4.298 -12.814 1.00 88.06 118 PRO A C 1
ATOM 943 O O . PRO A 1 118 ? 4.315 5.143 -11.957 1.00 88.06 118 PRO A O 1
ATOM 946 N N . GLY A 1 119 ? 4.877 4.065 -13.837 1.00 81.38 119 GLY A N 1
ATOM 947 C CA . GLY A 1 119 ? 6.146 4.780 -14.027 1.00 81.38 119 GLY A CA 1
ATOM 948 C C . GLY A 1 119 ? 7.356 4.166 -13.317 1.00 81.38 119 GLY A C 1
ATOM 949 O O . GLY A 1 119 ? 8.435 4.760 -13.366 1.00 81.38 119 GLY A O 1
ATOM 950 N N . THR A 1 120 ? 7.202 2.990 -12.710 1.00 81.62 120 THR A N 1
ATOM 951 C CA . THR A 1 120 ? 8.301 2.116 -12.289 1.00 81.62 120 THR A CA 1
ATOM 952 C C . THR A 1 120 ? 8.447 1.006 -13.320 1.00 81.62 120 THR A C 1
ATOM 954 O O . THR A 1 120 ? 7.607 0.122 -13.434 1.00 81.62 120 THR A O 1
ATOM 957 N N . ARG A 1 121 ? 9.501 1.079 -14.135 1.00 78.38 121 ARG A N 1
ATOM 958 C CA . ARG A 1 121 ? 9.831 -0.014 -15.052 1.00 78.38 121 ARG A CA 1
ATOM 959 C C . ARG A 1 121 ? 10.773 -1.004 -14.354 1.00 78.38 121 ARG A C 1
ATOM 961 O O . ARG A 1 121 ? 11.580 -0.560 -13.534 1.00 78.38 121 ARG A O 1
ATOM 968 N N . PRO A 1 122 ? 10.719 -2.311 -14.664 1.00 73.25 122 PRO A N 1
ATOM 969 C CA . PRO A 1 122 ? 11.606 -3.297 -14.043 1.00 73.25 122 PRO A CA 1
ATOM 970 C C . PRO A 1 122 ? 13.105 -3.025 -14.258 1.00 73.25 122 PRO A C 1
ATOM 972 O O . PRO A 1 122 ? 13.917 -3.378 -13.403 1.00 73.25 122 PRO A O 1
ATOM 975 N N . ASP A 1 123 ? 13.471 -2.377 -15.362 1.00 81.44 123 ASP A N 1
ATOM 976 C CA . ASP A 1 123 ? 14.841 -2.012 -15.747 1.00 81.44 123 ASP A CA 1
ATOM 977 C C . ASP A 1 123 ? 15.325 -0.679 -15.146 1.00 81.44 123 ASP A C 1
ATOM 979 O O . ASP A 1 123 ? 16.491 -0.318 -15.295 1.00 81.44 123 ASP A O 1
ATOM 983 N N . ASP A 1 124 ? 14.459 0.060 -14.450 1.00 83.81 124 ASP A N 1
ATOM 984 C CA . ASP A 1 124 ? 14.820 1.341 -13.849 1.00 83.81 124 ASP A CA 1
ATOM 985 C C . ASP A 1 124 ? 15.659 1.132 -12.573 1.00 83.81 124 ASP A C 1
ATOM 987 O O . ASP A 1 124 ? 15.152 0.575 -11.593 1.00 83.81 124 ASP A O 1
ATOM 991 N N . PRO A 1 125 ? 16.912 1.625 -12.516 1.00 83.88 125 PRO A N 1
ATOM 992 C CA . PRO A 1 125 ? 17.766 1.462 -11.340 1.00 83.88 125 PRO A CA 1
ATOM 993 C C . PRO A 1 125 ? 17.192 2.130 -10.080 1.00 83.88 125 PRO A C 1
ATOM 995 O O . PRO A 1 125 ? 17.550 1.750 -8.972 1.00 83.88 125 PRO A O 1
ATOM 998 N N . ASN A 1 126 ? 16.269 3.088 -10.229 1.00 87.12 126 ASN A N 1
ATOM 999 C CA . ASN A 1 126 ? 15.625 3.801 -9.123 1.00 87.12 126 ASN A CA 1
ATOM 1000 C C . ASN A 1 126 ? 14.186 3.324 -8.859 1.00 87.12 126 ASN A C 1
ATOM 1002 O O . ASN A 1 126 ? 13.413 4.020 -8.190 1.00 87.12 126 ASN A O 1
ATOM 1006 N N . LYS A 1 127 ? 13.779 2.168 -9.403 1.00 85.31 127 LYS A N 1
ATOM 1007 C CA . LYS A 1 127 ? 12.405 1.650 -9.275 1.00 85.31 127 LYS A CA 1
ATOM 1008 C C . LYS A 1 127 ? 11.953 1.524 -7.816 1.00 85.31 127 LYS A C 1
ATOM 1010 O O . LYS A 1 127 ? 10.825 1.899 -7.496 1.00 85.31 127 LYS A O 1
ATOM 1015 N N . TRP A 1 128 ? 12.843 1.094 -6.921 1.00 85.06 128 TRP A N 1
ATOM 1016 C CA . TRP A 1 128 ? 12.542 0.953 -5.494 1.00 85.06 128 TRP A CA 1
ATOM 1017 C C . TRP A 1 128 ? 12.380 2.301 -4.795 1.00 85.06 128 TRP A C 1
ATOM 1019 O O . TRP A 1 128 ? 11.423 2.476 -4.051 1.00 85.06 128 TRP A O 1
ATOM 1029 N N . ASP A 1 129 ? 13.220 3.293 -5.096 1.00 89.44 129 ASP A N 1
ATOM 1030 C CA . ASP A 1 129 ? 13.076 4.642 -4.534 1.00 89.44 129 ASP A CA 1
ATOM 1031 C C . ASP A 1 129 ? 11.773 5.313 -4.978 1.00 89.44 129 ASP A C 1
ATOM 1033 O O . ASP A 1 129 ? 11.081 5.964 -4.188 1.00 89.44 129 ASP A O 1
ATOM 1037 N N . LYS A 1 130 ? 11.398 5.135 -6.249 1.00 90.44 130 LYS A N 1
ATOM 1038 C CA . LYS A 1 130 ? 10.135 5.648 -6.797 1.00 90.44 130 LYS A CA 1
ATOM 1039 C C . LYS A 1 130 ? 8.922 4.982 -6.150 1.00 90.44 130 LYS A C 1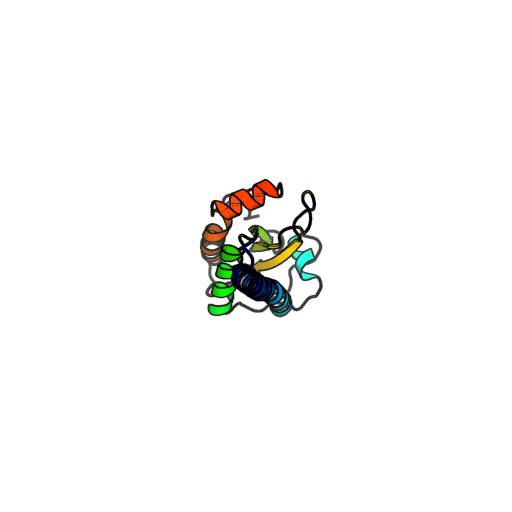
ATOM 1041 O O . LYS A 1 130 ? 7.959 5.678 -5.800 1.00 90.44 130 LYS A O 1
ATOM 1046 N N . ALA A 1 131 ? 8.977 3.665 -5.959 1.00 91.62 131 ALA A N 1
ATOM 1047 C CA . ALA A 1 131 ? 7.931 2.918 -5.275 1.00 91.62 131 ALA A CA 1
ATOM 1048 C C . ALA A 1 131 ? 7.834 3.317 -3.800 1.00 91.62 131 ALA A C 1
ATOM 1050 O O . ALA A 1 131 ? 6.767 3.722 -3.339 1.00 91.62 131 ALA A O 1
ATOM 1051 N N . TRP A 1 132 ? 8.966 3.349 -3.097 1.00 93.19 132 TRP A N 1
ATOM 1052 C CA . TRP A 1 132 ? 9.054 3.760 -1.701 1.00 93.19 132 TRP A CA 1
ATOM 1053 C C . TRP A 1 132 ? 8.494 5.162 -1.485 1.00 93.19 132 TRP A C 1
ATOM 1055 O O . TRP A 1 132 ? 7.660 5.373 -0.610 1.00 93.19 132 TRP A O 1
ATOM 1065 N N . LYS A 1 133 ? 8.872 6.133 -2.322 1.00 93.56 133 LYS A N 1
ATOM 1066 C CA . LYS A 1 133 ? 8.333 7.500 -2.255 1.00 93.56 133 LYS A CA 1
ATOM 1067 C C . LYS A 1 133 ? 6.811 7.539 -2.424 1.00 93.56 133 LYS A C 1
ATOM 1069 O O . LYS A 1 133 ? 6.158 8.397 -1.825 1.00 93.56 133 LYS A O 1
ATOM 1074 N N . SER A 1 134 ? 6.251 6.640 -3.231 1.00 93.50 134 SER A N 1
ATOM 1075 C CA . SER A 1 134 ? 4.805 6.529 -3.440 1.00 93.50 134 SER A CA 1
ATOM 1076 C C . SER A 1 134 ? 4.109 5.900 -2.233 1.00 93.50 134 SER A C 1
ATOM 1078 O O . SER A 1 134 ? 3.116 6.450 -1.760 1.00 93.50 134 SER A O 1
ATOM 1080 N N . PHE A 1 135 ? 4.659 4.814 -1.688 1.00 95.00 135 PHE A N 1
ATOM 1081 C CA . PHE A 1 135 ? 4.098 4.102 -0.539 1.00 95.00 135 PHE A CA 1
ATOM 1082 C C . PHE A 1 135 ? 4.254 4.874 0.770 1.00 95.00 135 PHE A C 1
ATOM 1084 O O . PHE A 1 135 ? 3.288 4.995 1.520 1.00 95.00 135 PHE A O 1
ATOM 1091 N N . LYS A 1 136 ? 5.420 5.489 1.015 1.00 94.88 136 LYS A N 1
ATOM 1092 C CA . LYS A 1 136 ? 5.711 6.270 2.229 1.00 94.88 136 LYS A CA 1
ATOM 1093 C C . LYS A 1 136 ? 4.625 7.312 2.499 1.00 94.88 136 LYS A C 1
ATOM 1095 O O . LYS A 1 136 ? 4.143 7.433 3.615 1.00 94.88 136 LYS A O 1
ATOM 1100 N N . ARG A 1 137 ? 4.168 8.008 1.453 1.00 92.69 137 ARG A N 1
ATOM 1101 C CA . ARG A 1 137 ? 3.110 9.033 1.538 1.00 92.69 137 ARG A CA 1
ATOM 1102 C C . ARG A 1 137 ? 1.754 8.511 2.006 1.00 92.69 137 ARG A C 1
ATOM 1104 O O . ARG A 1 137 ? 0.928 9.329 2.396 1.00 92.69 137 ARG A O 1
ATOM 1111 N N . ILE A 1 138 ? 1.511 7.210 1.892 1.00 94.75 138 ILE A N 1
ATOM 1112 C CA . ILE A 1 138 ? 0.292 6.539 2.341 1.00 94.75 138 ILE A CA 1
ATOM 1113 C C . ILE A 1 138 ? 0.517 6.025 3.764 1.00 94.75 138 ILE A C 1
ATOM 1115 O O . ILE A 1 138 ? -0.213 6.404 4.676 1.00 94.75 138 ILE A O 1
ATOM 1119 N N . ILE A 1 139 ? 1.576 5.236 3.961 1.00 95.19 139 ILE A N 1
ATOM 1120 C CA . ILE A 1 139 ? 1.794 4.482 5.201 1.00 95.19 139 ILE A CA 1
ATOM 1121 C C . ILE A 1 139 ? 2.187 5.369 6.393 1.00 95.19 139 ILE A C 1
ATOM 1123 O O . ILE A 1 139 ? 1.874 5.036 7.530 1.00 95.19 139 ILE A O 1
ATOM 1127 N N . THR A 1 140 ? 2.831 6.521 6.167 1.00 94.81 140 THR A N 1
ATOM 1128 C CA . THR A 1 140 ? 3.244 7.428 7.256 1.00 94.81 140 THR A CA 1
ATOM 1129 C C . THR A 1 140 ? 2.206 8.504 7.575 1.00 94.81 140 THR A C 1
ATOM 1131 O O . THR A 1 140 ? 2.523 9.481 8.255 1.00 94.81 140 THR A O 1
ATOM 1134 N N . ARG A 1 141 ? 0.985 8.405 7.037 1.00 94.50 141 ARG A N 1
ATOM 1135 C CA . ARG A 1 141 ? -0.095 9.345 7.369 1.00 94.50 141 ARG A CA 1
ATOM 1136 C C . ARG A 1 141 ? -0.576 9.093 8.801 1.00 94.50 141 ARG A C 1
ATOM 1138 O O . ARG A 1 141 ? -0.741 7.926 9.146 1.00 94.50 141 ARG A O 1
ATOM 1145 N N . PRO A 1 142 ? -0.901 10.134 9.594 1.00 95.19 142 PRO A N 1
ATOM 1146 C CA . PRO A 1 142 ? -1.390 9.953 10.964 1.00 95.19 142 PRO A CA 1
ATOM 1147 C C . PRO A 1 142 ? -2.564 8.971 11.072 1.00 95.19 142 PRO A C 1
ATOM 1149 O O . PRO A 1 142 ? -2.488 8.023 11.840 1.00 95.19 142 PRO A O 1
ATOM 1152 N N . ALA A 1 143 ? -3.576 9.106 10.208 1.00 92.38 143 ALA A N 1
ATOM 1153 C CA . ALA A 1 143 ? -4.731 8.204 10.195 1.00 92.38 143 ALA A CA 1
ATOM 1154 C C . ALA A 1 143 ? -4.366 6.735 9.902 1.00 92.38 143 ALA A C 1
ATOM 1156 O O . ALA A 1 143 ? -5.009 5.830 10.420 1.00 92.38 143 ALA A O 1
ATOM 1157 N N . ASN A 1 144 ? -3.334 6.489 9.085 1.00 95.50 144 ASN A N 1
ATOM 1158 C CA . ASN A 1 144 ? -2.861 5.130 8.830 1.00 95.50 144 ASN A CA 1
ATOM 1159 C C . ASN A 1 144 ? -2.119 4.567 10.045 1.00 95.50 144 ASN A C 1
ATOM 1161 O O . ASN A 1 144 ? -2.329 3.416 10.403 1.00 95.50 144 ASN A O 1
ATOM 1165 N N . LEU A 1 145 ? -1.276 5.378 10.691 1.00 95.00 145 LEU A N 1
ATOM 1166 C CA . LEU A 1 145 ? -0.555 4.972 11.900 1.00 95.00 145 LEU A CA 1
ATOM 1167 C C . LEU A 1 145 ? -1.523 4.637 13.041 1.00 95.00 145 LEU A C 1
ATOM 1169 O O . LEU A 1 145 ? -1.350 3.614 13.692 1.00 95.00 145 LEU A O 1
ATOM 1173 N N . GLU A 1 146 ? -2.570 5.445 13.224 1.00 92.50 146 GLU A N 1
ATOM 1174 C CA . GLU A 1 146 ? -3.658 5.167 14.172 1.00 92.50 146 GLU A CA 1
ATOM 1175 C C . GLU A 1 146 ? -4.383 3.855 13.842 1.00 92.50 146 GLU A C 1
ATOM 1177 O O . GLU A 1 146 ? -4.654 3.056 14.736 1.00 92.50 146 GLU A O 1
ATOM 1182 N N . ALA A 1 147 ? -4.674 3.600 12.561 1.00 91.25 147 ALA A N 1
ATOM 1183 C CA . ALA A 1 147 ? -5.313 2.356 12.141 1.00 91.25 147 ALA A CA 1
ATOM 1184 C C . ALA A 1 147 ? -4.414 1.133 12.392 1.00 91.25 147 ALA A C 1
ATOM 1186 O O . ALA A 1 147 ? -4.894 0.120 12.895 1.00 91.25 147 ALA A O 1
ATOM 1187 N N . LEU A 1 148 ? -3.119 1.215 12.072 1.00 91.56 148 LEU A N 1
ATOM 1188 C CA . LEU A 1 148 ? -2.171 0.125 12.320 1.00 91.56 148 LEU A CA 1
ATOM 1189 C C . LEU A 1 148 ? -2.040 -0.181 13.817 1.00 91.56 148 LEU A C 1
ATOM 1191 O O . LEU A 1 148 ? -2.114 -1.348 14.193 1.00 91.56 148 LEU A O 1
ATOM 1195 N N . ASP A 1 149 ? -1.924 0.849 14.658 1.00 91.12 149 ASP A N 1
ATOM 1196 C CA . ASP A 1 149 ? -1.864 0.702 16.117 1.00 91.12 149 ASP A CA 1
ATOM 1197 C C . ASP A 1 149 ? -3.134 0.039 16.672 1.00 91.12 149 ASP A C 1
ATOM 1199 O O . ASP A 1 149 ? -3.055 -0.937 17.416 1.00 91.12 149 ASP A O 1
ATOM 1203 N N . PHE A 1 150 ? -4.313 0.479 16.214 1.00 89.31 150 PHE A N 1
ATOM 1204 C CA . PHE A 1 150 ? -5.596 -0.114 16.600 1.00 89.31 150 PHE A CA 1
ATOM 1205 C C . PHE A 1 150 ? -5.674 -1.620 16.305 1.00 89.31 150 PHE A C 1
ATOM 1207 O O . PHE A 1 150 ? -6.234 -2.379 17.098 1.00 89.31 150 PHE A O 1
ATOM 1214 N N . TYR A 1 151 ? -5.104 -2.066 15.182 1.00 87.12 151 TYR A N 1
ATOM 1215 C CA . TYR A 1 151 ? -5.059 -3.483 14.807 1.00 87.12 151 TYR A CA 1
ATOM 1216 C C . TYR A 1 151 ? -3.841 -4.238 15.363 1.00 87.12 151 TYR A C 1
ATOM 1218 O O . TYR A 1 151 ? -3.669 -5.415 15.046 1.00 87.12 151 TYR A O 1
ATOM 1226 N N . GLY A 1 152 ? -2.994 -3.598 16.178 1.00 88.06 152 GLY A N 1
ATOM 1227 C CA . GLY A 1 152 ? -1.768 -4.200 16.710 1.00 88.06 152 GLY A CA 1
ATOM 1228 C C . GLY A 1 152 ? -0.743 -4.550 15.627 1.00 88.06 152 GLY A C 1
ATOM 1229 O O . GLY A 1 152 ? 0.059 -5.467 15.801 1.00 88.06 152 GLY A O 1
ATOM 1230 N N . MET A 1 153 ? -0.795 -3.861 14.487 1.00 87.75 153 MET A N 1
ATOM 1231 C CA . MET A 1 153 ? 0.127 -4.048 13.375 1.00 87.75 153 MET A CA 1
ATOM 1232 C C . MET A 1 153 ? 1.372 -3.189 13.563 1.00 87.75 153 MET A C 1
ATOM 1234 O O . MET A 1 153 ? 1.328 -2.093 14.119 1.00 87.75 153 MET A O 1
ATOM 1238 N N . GLU A 1 154 ? 2.501 -3.678 13.057 1.00 88.75 154 GLU A N 1
ATOM 1239 C CA . GLU A 1 154 ? 3.749 -2.938 13.150 1.00 88.75 154 GLU A CA 1
ATOM 1240 C C . GLU A 1 154 ? 3.700 -1.645 12.324 1.00 88.75 154 GLU A C 1
ATOM 1242 O O . GLU A 1 154 ? 3.296 -1.637 11.156 1.00 88.75 154 GLU A O 1
ATOM 1247 N N . ALA A 1 155 ? 4.152 -0.547 12.932 1.00 89.38 155 ALA A N 1
ATOM 1248 C CA . ALA A 1 155 ? 4.310 0.717 12.237 1.00 89.38 155 ALA A CA 1
ATOM 1249 C C . ALA A 1 155 ? 5.344 0.588 11.099 1.00 89.38 155 ALA A C 1
ATOM 1251 O O . ALA A 1 155 ? 6.372 -0.076 11.260 1.00 89.38 155 ALA A O 1
ATOM 1252 N N . PRO A 1 156 ? 5.118 1.245 9.950 1.00 88.94 156 PRO A N 1
ATOM 1253 C CA . PRO A 1 156 ? 6.047 1.194 8.833 1.00 88.94 156 PRO A CA 1
ATOM 1254 C C . PRO A 1 156 ? 7.422 1.734 9.241 1.00 88.94 156 PRO A C 1
ATOM 1256 O O . PRO A 1 156 ? 7.531 2.793 9.863 1.00 88.94 156 PRO A O 1
ATOM 1259 N N . ARG A 1 157 ? 8.473 1.007 8.857 1.00 89.50 157 ARG A N 1
ATOM 1260 C CA . ARG A 1 157 ? 9.875 1.369 9.114 1.00 89.50 157 ARG A CA 1
ATOM 1261 C C . ARG A 1 157 ? 10.476 2.130 7.931 1.00 89.50 157 ARG A C 1
ATOM 1263 O O . ARG A 1 157 ? 9.782 2.460 6.974 1.00 89.50 157 ARG A O 1
ATOM 1270 N N . ASP A 1 158 ? 11.768 2.433 7.988 1.00 87.75 158 ASP A N 1
ATOM 1271 C CA . ASP A 1 158 ? 12.485 3.000 6.845 1.00 87.75 158 ASP A CA 1
ATOM 1272 C C . ASP A 1 158 ? 12.742 1.963 5.744 1.00 87.75 158 ASP A C 1
ATOM 1274 O O . ASP A 1 158 ? 12.712 0.757 5.981 1.00 87.75 158 ASP A O 1
ATOM 1278 N N . ARG A 1 159 ? 13.018 2.448 4.525 1.00 85.94 159 ARG A N 1
ATOM 1279 C CA . ARG A 1 159 ? 13.151 1.629 3.308 1.00 85.94 159 ARG A CA 1
ATOM 1280 C C . ARG A 1 159 ? 14.095 0.444 3.502 1.00 85.94 159 ARG A C 1
ATOM 1282 O O . ARG A 1 159 ? 13.744 -0.670 3.140 1.00 85.94 159 ARG A O 1
ATOM 1289 N N . GLN A 1 160 ? 15.250 0.695 4.114 1.00 84.69 160 GLN A N 1
ATOM 1290 C CA . GLN A 1 160 ? 16.332 -0.272 4.302 1.00 84.69 160 GLN A CA 1
ATOM 1291 C C . GLN A 1 160 ? 15.911 -1.487 5.130 1.00 84.69 160 GLN A C 1
ATOM 1293 O O . GLN A 1 160 ? 16.525 -2.536 5.017 1.00 84.69 160 GLN A O 1
ATOM 1298 N N . TYR A 1 161 ? 14.872 -1.368 5.961 1.00 83.38 161 TYR A N 1
ATOM 1299 C CA . TYR A 1 161 ? 14.342 -2.511 6.702 1.00 83.38 161 TYR A CA 1
ATOM 1300 C C . TYR A 1 161 ? 13.723 -3.569 5.776 1.00 83.38 161 TYR A C 1
ATOM 1302 O O . TYR A 1 161 ? 13.714 -4.753 6.101 1.00 83.38 161 TYR A O 1
ATOM 1310 N N . TYR A 1 162 ? 13.200 -3.133 4.629 1.00 77.50 162 TYR A N 1
ATOM 1311 C CA . TYR A 1 162 ? 12.524 -3.980 3.651 1.00 77.50 162 TYR A CA 1
ATOM 1312 C C . TYR A 1 162 ? 13.434 -4.393 2.490 1.00 77.50 162 TYR A C 1
ATOM 1314 O O . TYR A 1 162 ? 12.993 -5.154 1.634 1.00 77.50 162 TYR A O 1
ATOM 1322 N N . GLU A 1 163 ? 14.669 -3.891 2.451 1.00 70.12 163 GLU A N 1
ATOM 1323 C CA . GLU A 1 163 ? 15.701 -4.278 1.491 1.00 70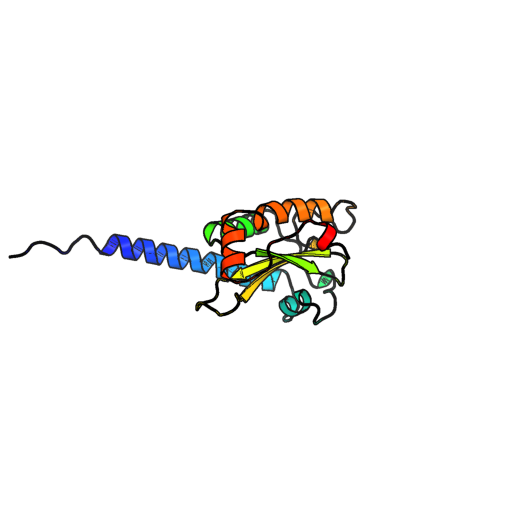.12 163 GLU A CA 1
ATOM 1324 C C . GLU A 1 163 ? 16.484 -5.445 2.098 1.00 70.12 163 GLU A C 1
ATOM 1326 O O . GLU A 1 163 ? 17.272 -5.244 3.021 1.00 70.12 163 GLU A O 1
ATOM 1331 N N . TYR A 1 164 ? 16.212 -6.661 1.621 1.00 61.03 164 TYR A N 1
ATOM 1332 C CA . TYR A 1 164 ? 16.907 -7.887 2.025 1.00 61.03 164 TYR A CA 1
ATOM 1333 C C . TYR A 1 164 ? 17.660 -8.487 0.842 1.00 61.03 164 TYR A C 1
ATOM 1335 O O . TYR A 1 164 ? 17.073 -8.523 -0.264 1.00 61.03 164 TYR A O 1
#